Protein AF-A0A0B1S6D6-F1 (afdb_monomer_lite)

Radius of gyration: 21.31 Å; chains: 1; bounding box: 55×40×59 Å

pLDDT: mean 78.0, std 19.69, range [37.94, 95.94]

Secondary structure (DSSP, 8-state):
-------SSHHHHHHHHHHHH-TTTTT-GGGSGGG-PPPPSS-SS-GGG--HHHHH-HHHHHHHHHH-HHHHT-TTTHHHHHHHHHHHHT-TT------------

Foldseek 3Di:
DDDDDDDDDVVVVVVVCCLPPPCPPSVNLCVDPQQVDDFAPDQPDDLVPDDQVLLVDPVNVQSCLQGPCNSSSNSNPNVVVVVVVVVVVVPVPPPDPDDPDDDDD

Structure (mmCIF, N/CA/C/O backbone):
data_AF-A0A0B1S6D6-F1
#
_entry.id   AF-A0A0B1S6D6-F1
#
loop_
_atom_site.group_PDB
_atom_site.id
_atom_site.type_symbol
_atom_site.label_atom_id
_atom_site.label_alt_id
_atom_site.label_comp_id
_atom_site.label_asym_id
_atom_site.label_entity_id
_atom_site.label_seq_id
_atom_site.pdbx_PDB_ins_code
_atom_site.Cartn_x
_atom_site.Cartn_y
_atom_site.Cartn_z
_atom_site.occupancy
_atom_site.B_iso_or_equiv
_atom_site.auth_seq_id
_atom_site.auth_comp_id
_atom_site.auth_asym_id
_atom_site.auth_atom_id
_atom_site.pdbx_PDB_model_num
ATOM 1 N N . MET A 1 1 ? -22.127 -22.256 17.896 1.00 38.50 1 MET A N 1
ATOM 2 C CA . MET A 1 1 ? -21.980 -21.469 16.655 1.00 38.50 1 MET A CA 1
ATOM 3 C C . MET A 1 1 ? -23.322 -20.800 16.412 1.00 38.50 1 MET A C 1
ATOM 5 O O . MET A 1 1 ? -24.286 -21.522 16.215 1.00 38.50 1 MET A O 1
ATOM 9 N N . ARG A 1 2 ? -23.437 -19.479 16.609 1.00 48.59 2 ARG A N 1
ATOM 10 C CA . ARG A 1 2 ? -24.700 -18.759 16.370 1.00 48.59 2 ARG A CA 1
ATOM 11 C C . ARG A 1 2 ? -24.771 -18.377 14.897 1.00 48.59 2 ARG A C 1
ATOM 13 O O . ARG A 1 2 ? -23.831 -17.790 14.373 1.00 48.59 2 ARG A O 1
ATOM 20 N N . GLU A 1 3 ? -25.874 -18.769 14.282 1.00 59.12 3 GLU A N 1
ATOM 21 C CA . GLU A 1 3 ? -26.255 -18.499 12.903 1.00 59.12 3 GLU A CA 1
ATOM 22 C C . GLU A 1 3 ? -26.507 -16.996 12.717 1.00 59.12 3 GLU A C 1
ATOM 24 O O . GLU A 1 3 ? -27.224 -16.386 13.511 1.00 59.12 3 GLU A O 1
ATOM 29 N N . LEU A 1 4 ? -25.924 -16.395 11.675 1.00 58.69 4 LEU A N 1
ATOM 30 C CA . LEU A 1 4 ? -26.269 -15.047 11.225 1.00 58.69 4 LEU A CA 1
ATOM 31 C C . LEU A 1 4 ? -27.103 -15.166 9.949 1.00 58.69 4 LEU A C 1
ATOM 33 O O . LEU A 1 4 ? -26.586 -15.190 8.838 1.00 58.69 4 LEU A O 1
ATOM 37 N N . ASN A 1 5 ? -28.415 -15.257 10.147 1.00 74.31 5 ASN A N 1
ATOM 38 C CA . ASN A 1 5 ? -29.408 -14.820 9.176 1.00 74.31 5 ASN A CA 1
ATOM 39 C C . ASN A 1 5 ? -29.814 -13.397 9.585 1.00 74.31 5 ASN A C 1
ATOM 41 O O . ASN A 1 5 ? -30.558 -13.241 10.551 1.00 74.31 5 ASN A O 1
ATOM 45 N N . SER A 1 6 ? -29.321 -12.354 8.912 1.00 61.44 6 SER A N 1
ATOM 46 C CA . SER A 1 6 ? -29.870 -11.000 9.078 1.00 61.44 6 SER A CA 1
ATOM 47 C C . SER A 1 6 ? -29.473 -10.100 7.917 1.00 61.44 6 SER A C 1
ATOM 49 O O . SER A 1 6 ? -28.354 -9.615 7.858 1.00 61.44 6 SER A O 1
ATOM 51 N N . GLY A 1 7 ? -30.422 -9.836 7.023 1.00 61.84 7 GLY A N 1
ATOM 52 C CA . GLY A 1 7 ? -30.232 -8.975 5.866 1.00 61.84 7 GLY A CA 1
ATOM 53 C C . GLY A 1 7 ? -29.759 -7.553 6.193 1.00 61.84 7 GLY A C 1
ATOM 54 O O . GLY A 1 7 ? -30.338 -6.844 7.013 1.00 61.84 7 GLY A O 1
ATOM 55 N N . GLY A 1 8 ? -28.743 -7.115 5.455 1.00 67.19 8 GLY A N 1
ATOM 56 C CA . GLY A 1 8 ? -28.642 -5.788 4.838 1.00 67.19 8 GLY A CA 1
ATOM 57 C C . GLY A 1 8 ? -28.223 -4.604 5.712 1.00 67.19 8 GLY A C 1
ATOM 58 O O . GLY A 1 8 ? -27.578 -3.699 5.193 1.00 67.19 8 GLY A O 1
ATOM 59 N N . THR A 1 9 ? -28.542 -4.571 7.008 1.00 73.19 9 THR A N 1
ATOM 60 C CA . THR A 1 9 ? -28.247 -3.402 7.870 1.00 73.19 9 THR A CA 1
ATOM 61 C C . THR A 1 9 ? -27.186 -3.685 8.928 1.00 73.19 9 THR A C 1
ATOM 63 O O . THR A 1 9 ? -26.264 -2.886 9.087 1.00 73.19 9 THR A O 1
ATOM 66 N N . ALA A 1 10 ? -27.259 -4.831 9.609 1.00 78.12 10 ALA A N 1
ATOM 67 C CA . ALA A 1 10 ? -26.260 -5.235 10.600 1.00 78.12 10 ALA A CA 1
ATOM 68 C C . ALA A 1 10 ? -24.892 -5.524 9.954 1.00 78.12 10 ALA A C 1
ATOM 70 O O . ALA A 1 10 ? -23.862 -5.109 10.486 1.00 78.12 10 ALA A O 1
ATOM 71 N N . ASP A 1 11 ? -24.882 -6.157 8.776 1.00 85.19 11 ASP A N 1
ATOM 72 C CA . ASP A 1 11 ? -23.652 -6.445 8.026 1.00 85.19 11 ASP A CA 1
ATOM 73 C C . ASP A 1 11 ? -22.950 -5.160 7.572 1.00 85.19 11 ASP A C 1
ATOM 75 O O . ASP A 1 11 ? -21.737 -5.011 7.731 1.00 85.19 11 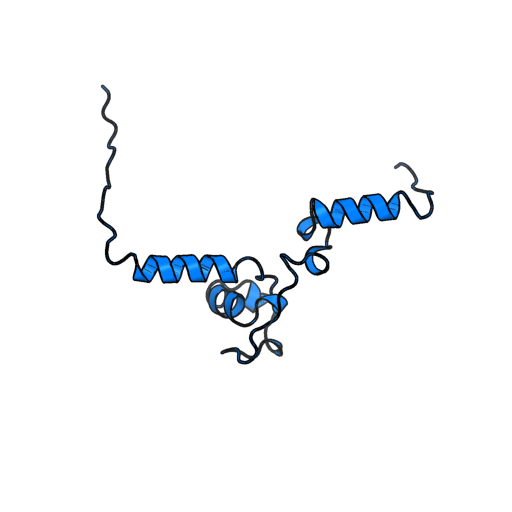ASP A O 1
ATOM 79 N N . GLU A 1 12 ? -23.712 -4.188 7.063 1.00 90.06 12 GLU A N 1
ATOM 80 C CA . GLU A 1 12 ? -23.151 -2.900 6.652 1.00 90.06 12 GLU A CA 1
ATOM 81 C C . GLU A 1 12 ? -22.636 -2.104 7.856 1.00 90.06 12 GLU A C 1
ATOM 83 O O . GLU A 1 12 ? -21.570 -1.498 7.771 1.00 90.06 12 GLU A O 1
ATOM 88 N N . GLN A 1 13 ? -23.310 -2.156 9.009 1.00 91.06 13 GLN A N 1
ATOM 89 C CA . GLN A 1 13 ? -22.800 -1.545 10.242 1.00 91.06 13 GLN A CA 1
ATOM 90 C C . GLN A 1 13 ? -21.495 -2.194 10.720 1.00 91.06 13 GLN A C 1
ATOM 92 O O . GLN A 1 13 ? -20.550 -1.479 11.064 1.00 91.06 13 GLN A O 1
ATOM 97 N N . MET A 1 14 ? -21.399 -3.527 10.702 1.00 90.38 14 MET A N 1
ATOM 98 C CA . MET A 1 14 ? -20.157 -4.231 11.046 1.00 90.38 14 MET A CA 1
ATOM 99 C C . MET A 1 14 ? -19.027 -3.890 10.077 1.00 90.38 14 MET A C 1
ATOM 101 O O . MET A 1 14 ? -17.891 -3.683 10.502 1.00 90.38 14 MET A O 1
ATOM 105 N N . LYS A 1 15 ? -19.330 -3.772 8.785 1.00 92.19 15 LYS A N 1
ATOM 106 C CA . LYS A 1 15 ? -18.370 -3.345 7.767 1.00 92.19 15 LYS A CA 1
ATOM 107 C C . LYS A 1 15 ? -17.895 -1.913 7.991 1.00 92.19 15 LYS A C 1
ATOM 109 O O . LYS A 1 15 ? -16.693 -1.676 7.942 1.00 92.19 15 LYS A O 1
ATOM 114 N N . GLN A 1 16 ? -18.791 -0.970 8.292 1.00 94.50 16 GLN A N 1
ATOM 115 C CA . GLN A 1 16 ? -18.392 0.403 8.626 1.00 94.50 16 GLN A CA 1
ATOM 116 C C . GLN A 1 16 ? -17.498 0.441 9.869 1.00 94.50 16 GLN A C 1
ATOM 118 O O . GLN A 1 16 ? -16.461 1.103 9.851 1.00 94.50 16 GLN A O 1
ATOM 123 N N . LEU A 1 17 ? -17.837 -0.329 10.907 1.00 93.81 17 LEU A N 1
ATOM 124 C CA . LEU A 1 17 ? -17.002 -0.453 12.099 1.00 93.81 17 LEU A CA 1
ATOM 125 C C . LEU A 1 17 ? -15.629 -1.054 11.769 1.00 93.81 17 LEU A C 1
ATOM 127 O O . LEU A 1 17 ? -14.611 -0.572 12.261 1.00 93.81 17 LEU A O 1
ATOM 131 N N . ALA A 1 18 ? -15.582 -2.073 10.913 1.00 94.56 18 ALA A N 1
ATOM 132 C CA . ALA A 1 18 ? -14.339 -2.699 10.486 1.00 94.56 18 ALA A CA 1
ATOM 133 C C . ALA A 1 18 ? -13.448 -1.736 9.680 1.00 94.56 18 ALA A C 1
ATOM 135 O O . ALA A 1 18 ? -12.236 -1.695 9.896 1.00 94.56 18 ALA A O 1
ATOM 136 N N . ILE A 1 19 ? -14.050 -0.918 8.809 1.00 94.00 19 ILE A N 1
ATOM 137 C CA . ILE A 1 19 ? -13.369 0.150 8.065 1.00 94.00 19 ILE A CA 1
ATOM 138 C C . ILE A 1 19 ? -12.809 1.208 9.029 1.00 94.00 19 ILE A C 1
ATOM 140 O O . ILE A 1 19 ? -11.673 1.644 8.856 1.00 94.00 19 ILE A O 1
ATOM 144 N N . SER A 1 20 ? -13.571 1.629 10.043 1.00 93.50 20 SER A N 1
ATOM 145 C CA . SER A 1 20 ? -13.156 2.731 10.920 1.00 93.50 20 SER A CA 1
ATOM 146 C C . SER A 1 20 ? -12.224 2.316 12.062 1.00 93.50 20 SER A C 1
ATOM 148 O O . SER A 1 20 ? -11.348 3.091 12.435 1.00 93.50 20 SER A O 1
ATOM 150 N N . ALA A 1 21 ? -12.416 1.131 12.652 1.00 93.81 21 ALA A N 1
ATOM 151 C CA . ALA A 1 21 ? -11.733 0.719 13.883 1.00 93.81 21 ALA A CA 1
ATOM 152 C C . ALA A 1 21 ? -10.525 -0.197 13.642 1.00 93.81 21 ALA A C 1
ATOM 154 O O . ALA A 1 21 ? -9.550 -0.133 14.387 1.00 93.81 21 ALA A O 1
ATOM 155 N N . CYS A 1 22 ? -10.579 -1.059 12.622 1.00 93.31 22 CYS A N 1
ATOM 156 C CA . CYS A 1 22 ? -9.556 -2.077 12.364 1.00 93.31 22 CYS A CA 1
ATOM 157 C C . CYS A 1 22 ? -9.250 -2.278 10.870 1.00 93.31 22 CYS A C 1
ATOM 159 O O . CYS A 1 22 ? -9.126 -3.426 10.440 1.00 93.31 22 CYS A O 1
ATOM 161 N N . PRO A 1 23 ? -9.086 -1.223 10.051 1.00 92.31 23 PRO A N 1
ATOM 162 C CA . PRO A 1 23 ? -9.031 -1.373 8.598 1.00 92.31 23 PRO A CA 1
ATOM 163 C C . PRO A 1 23 ? -7.932 -2.331 8.126 1.00 92.31 23 PRO A C 1
ATOM 165 O O . PRO A 1 23 ? -8.152 -3.099 7.196 1.00 92.31 23 PRO A O 1
ATOM 168 N N . LEU A 1 24 ? -6.767 -2.342 8.780 1.00 87.69 24 LEU A N 1
ATOM 169 C CA . LEU A 1 24 ? -5.679 -3.260 8.438 1.00 87.69 24 LEU A CA 1
ATOM 170 C C . LEU A 1 24 ? -6.021 -4.717 8.789 1.00 87.69 24 LEU A C 1
ATOM 172 O O . LEU A 1 24 ? -5.991 -5.584 7.922 1.00 87.69 24 LEU A O 1
ATOM 176 N N . THR A 1 25 ? -6.388 -4.977 10.047 1.00 91.25 25 THR A N 1
ATOM 177 C CA . THR A 1 25 ? -6.695 -6.323 10.564 1.00 91.25 25 THR A CA 1
ATOM 178 C C . THR A 1 25 ? -7.901 -6.947 9.871 1.00 91.25 25 THR A C 1
ATOM 180 O O . THR A 1 25 ? -7.943 -8.151 9.646 1.00 91.25 25 THR A O 1
ATOM 183 N N . CYS A 1 26 ? -8.879 -6.114 9.532 1.00 93.94 26 CYS A N 1
ATOM 184 C CA . CYS A 1 26 ? -10.157 -6.521 8.974 1.00 93.94 26 CYS A CA 1
ATOM 185 C C . CYS A 1 26 ? -10.169 -6.494 7.429 1.00 93.94 26 CYS A C 1
ATOM 187 O O . CYS A 1 26 ? -11.196 -6.793 6.829 1.00 93.94 26 CYS A O 1
ATOM 189 N N . GLY A 1 27 ? -9.045 -6.161 6.775 1.00 90.44 27 GLY A N 1
ATOM 190 C CA . GLY A 1 27 ? -8.895 -6.222 5.311 1.00 90.44 27 GLY A CA 1
ATOM 191 C C . GLY A 1 27 ? -9.535 -5.065 4.532 1.00 90.44 27 GLY A C 1
ATOM 192 O O . GLY A 1 27 ? -9.693 -5.150 3.318 1.00 90.44 27 GLY A O 1
ATOM 193 N N . TYR A 1 28 ? -9.879 -3.971 5.210 1.00 93.31 28 TYR A N 1
ATOM 194 C CA . TYR A 1 28 ? -10.508 -2.778 4.635 1.00 93.31 28 TYR A CA 1
ATOM 195 C C . TYR A 1 28 ? -9.556 -1.584 4.461 1.00 93.31 28 TYR A C 1
ATOM 197 O O . TYR A 1 28 ? -9.996 -0.478 4.143 1.00 93.31 28 TYR A O 1
ATOM 205 N N . CYS A 1 29 ? -8.247 -1.782 4.637 1.00 90.31 29 CYS A N 1
ATOM 206 C CA . CYS A 1 29 ? -7.232 -0.732 4.524 1.00 90.31 29 CYS A CA 1
ATOM 207 C C . CYS A 1 29 ? -7.341 0.056 3.209 1.00 90.31 29 CYS A C 1
ATOM 209 O O . CYS A 1 29 ? -7.371 1.285 3.233 1.00 90.31 29 CYS A O 1
ATOM 211 N N . CYS A 1 30 ? -7.550 -0.613 2.076 1.00 88.88 30 CYS A N 1
ATOM 212 C CA . CYS A 1 30 ? -7.682 0.028 0.765 1.00 88.88 30 CYS A CA 1
ATOM 213 C C . CYS A 1 30 ? -8.907 0.957 0.616 1.00 88.88 30 CYS A C 1
ATOM 215 O O . CYS A 1 30 ? -8.958 1.749 -0.329 1.00 88.88 30 CYS A O 1
ATOM 217 N N . LEU A 1 31 ? -9.879 0.892 1.534 1.00 90.38 31 LEU A N 1
ATOM 218 C CA . LEU A 1 31 ? -11.047 1.781 1.564 1.00 90.38 31 LEU A CA 1
ATOM 219 C C . LEU A 1 31 ? -10.810 3.044 2.395 1.00 90.38 31 LEU A C 1
ATOM 221 O O . LEU A 1 31 ? -11.549 4.019 2.268 1.00 90.38 31 LEU A O 1
ATOM 225 N N . THR A 1 32 ? -9.776 3.044 3.230 1.00 89.38 32 THR A N 1
ATOM 226 C CA . THR A 1 32 ? -9.469 4.163 4.120 1.00 89.38 32 THR A CA 1
ATOM 227 C C . THR A 1 32 ? -8.392 5.075 3.524 1.00 89.38 32 THR A C 1
ATOM 229 O O . THR A 1 32 ? -7.384 4.576 3.019 1.00 89.38 32 THR A O 1
ATOM 232 N N . PRO A 1 33 ? -8.537 6.412 3.612 1.00 87.38 33 PRO A N 1
ATOM 233 C CA . PRO A 1 33 ? -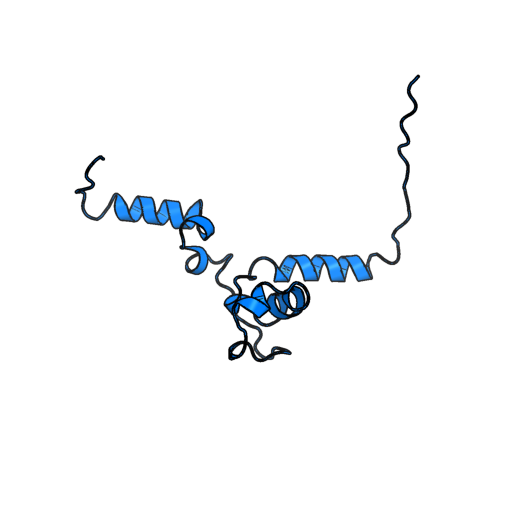7.563 7.350 3.046 1.00 87.38 33 PRO A CA 1
ATOM 234 C C . PRO A 1 33 ? -6.133 7.149 3.564 1.00 87.38 33 PRO A C 1
ATOM 236 O O . PRO A 1 33 ? -5.178 7.312 2.813 1.00 87.38 33 PRO A O 1
ATOM 239 N N . ALA A 1 34 ? -5.985 6.735 4.827 1.00 84.56 34 ALA A N 1
ATOM 240 C CA . ALA A 1 34 ? -4.686 6.517 5.462 1.00 84.56 34 ALA A CA 1
ATOM 241 C C . ALA A 1 34 ? -3.840 5.417 4.790 1.00 84.56 34 ALA A C 1
ATOM 243 O O . ALA A 1 34 ? -2.614 5.483 4.831 1.00 84.56 34 ALA A O 1
ATOM 244 N N . TYR A 1 35 ? -4.478 4.433 4.150 1.00 86.56 35 TYR A N 1
ATOM 245 C CA . TYR A 1 35 ? -3.792 3.325 3.473 1.00 86.56 35 TYR A CA 1
ATOM 246 C C . TYR A 1 35 ? -4.045 3.315 1.959 1.00 86.56 35 TYR A C 1
ATOM 248 O O . TYR A 1 35 ? -3.617 2.400 1.259 1.00 86.56 35 TYR A O 1
ATOM 256 N N . LYS A 1 36 ? -4.716 4.349 1.439 1.00 88.00 36 LYS A N 1
ATOM 257 C CA . LYS A 1 36 ? -5.015 4.533 0.018 1.00 88.00 36 LYS A CA 1
ATOM 258 C C . LYS A 1 36 ? -4.217 5.716 -0.533 1.00 88.00 36 LYS A C 1
ATOM 260 O O . LYS A 1 36 ? -4.762 6.781 -0.811 1.00 88.00 36 LYS A O 1
ATOM 265 N N . CYS A 1 37 ? -2.911 5.521 -0.681 1.00 90.50 37 CYS A N 1
ATOM 266 C CA . CYS A 1 37 ? -2.000 6.488 -1.295 1.00 90.50 37 CYS A CA 1
ATOM 267 C C . CYS A 1 37 ? -1.690 6.130 -2.757 1.00 90.50 37 CYS A C 1
ATOM 269 O O . CYS A 1 37 ? -1.873 4.988 -3.177 1.00 90.50 37 CYS A O 1
ATOM 271 N N . ALA A 1 38 ? -1.206 7.100 -3.5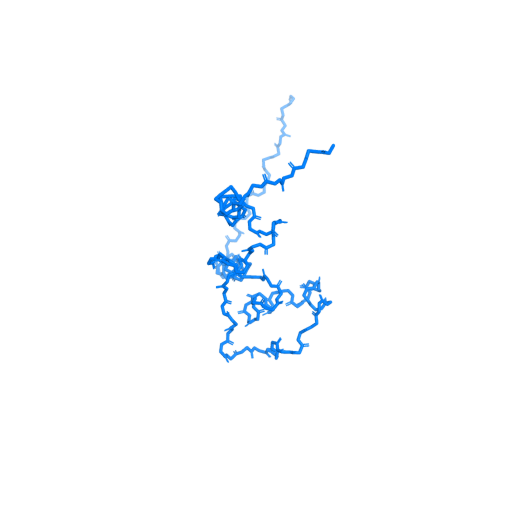34 1.00 93.00 38 ALA A N 1
ATOM 272 C CA . ALA A 1 38 ? -0.696 6.870 -4.884 1.00 93.00 38 ALA A CA 1
ATOM 273 C C . ALA A 1 38 ? 0.820 6.617 -4.869 1.00 93.00 38 ALA A C 1
ATOM 275 O O . ALA A 1 38 ? 1.530 7.113 -3.994 1.00 93.00 38 ALA A O 1
ATOM 276 N N . ASN A 1 39 ? 1.316 5.885 -5.869 1.00 94.12 39 ASN A N 1
ATOM 277 C CA . ASN A 1 39 ? 2.751 5.823 -6.142 1.00 94.12 39 ASN A CA 1
ATOM 278 C C . ASN A 1 39 ? 3.242 7.158 -6.711 1.00 94.12 39 ASN A C 1
ATOM 280 O O . ASN A 1 39 ? 2.470 7.937 -7.280 1.00 94.12 39 ASN A O 1
ATOM 284 N N . LYS A 1 40 ? 4.543 7.411 -6.593 1.00 94.62 40 LYS A N 1
ATOM 285 C CA . LYS A 1 40 ? 5.175 8.576 -7.205 1.00 94.62 40 LYS A CA 1
ATOM 286 C C . LYS A 1 40 ? 5.060 8.491 -8.730 1.00 94.62 40 LYS A C 1
ATOM 288 O O . LYS A 1 40 ? 5.196 7.417 -9.304 1.00 94.62 40 LYS A O 1
ATOM 293 N N . GLN A 1 41 ? 4.858 9.633 -9.388 1.00 94.00 41 GLN A N 1
ATOM 294 C CA . GLN A 1 41 ? 4.753 9.701 -10.852 1.00 94.00 41 GLN A CA 1
ATOM 295 C C . GLN A 1 41 ? 6.050 9.266 -11.556 1.00 94.00 41 GLN A C 1
ATOM 297 O O . GLN A 1 41 ? 6.006 8.627 -12.601 1.00 94.00 41 GLN A O 1
ATOM 302 N N . PHE A 1 42 ? 7.197 9.591 -10.953 1.00 95.19 42 PHE A N 1
ATOM 303 C CA . PHE A 1 42 ? 8.532 9.230 -11.432 1.00 95.19 42 PHE A CA 1
ATOM 304 C C . PHE A 1 42 ? 9.306 8.539 -10.297 1.00 95.19 42 PHE A C 1
ATOM 306 O O . PHE A 1 42 ? 10.058 9.198 -9.566 1.00 95.19 42 PHE A O 1
ATOM 313 N N . PRO A 1 43 ? 9.048 7.243 -10.062 1.00 94.88 43 PRO A N 1
ATOM 314 C CA . PRO A 1 43 ? 9.746 6.470 -9.045 1.00 94.88 43 PRO A CA 1
ATOM 315 C C . PRO A 1 43 ? 11.164 6.116 -9.523 1.00 94.88 43 PRO A C 1
ATOM 317 O O . PRO A 1 43 ? 11.411 5.964 -10.719 1.00 94.88 43 PRO A O 1
ATOM 320 N N . ARG A 1 44 ? 12.107 5.964 -8.589 1.00 94.12 44 ARG A N 1
ATOM 321 C CA . ARG A 1 44 ? 13.476 5.489 -8.865 1.00 94.12 44 ARG A CA 1
ATOM 322 C C . ARG A 1 44 ? 13.487 4.022 -9.302 1.00 94.12 44 ARG A C 1
ATOM 324 O O . ARG A 1 44 ? 14.420 3.591 -9.968 1.00 94.12 44 ARG A O 1
ATOM 331 N N . ILE A 1 45 ? 12.458 3.269 -8.915 1.00 93.88 45 ILE A N 1
ATOM 332 C CA . ILE A 1 45 ? 12.273 1.848 -9.219 1.00 93.88 45 ILE A CA 1
ATOM 333 C C . ILE A 1 45 ? 10.950 1.609 -9.949 1.00 93.88 45 ILE A C 1
ATOM 335 O O . ILE A 1 45 ? 9.978 2.338 -9.763 1.00 93.88 45 ILE A O 1
ATOM 339 N N . ALA A 1 46 ? 10.880 0.554 -10.757 1.00 95.44 46 ALA A N 1
ATOM 340 C CA . ALA A 1 46 ? 9.648 0.182 -11.442 1.00 95.44 46 ALA A CA 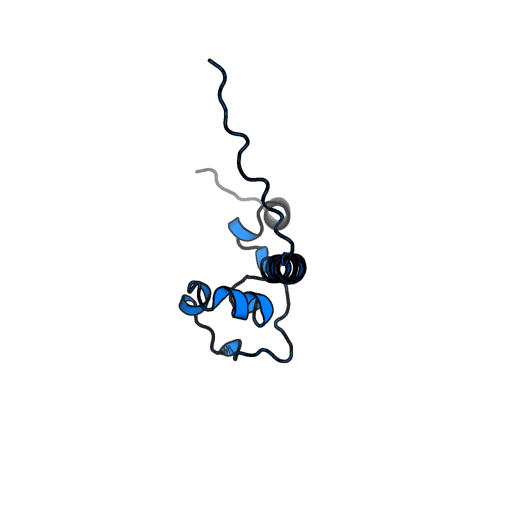1
ATOM 341 C C . ALA A 1 46 ? 8.648 -0.444 -10.453 1.00 95.44 46 ALA A C 1
ATOM 343 O O . ALA A 1 46 ? 8.763 -1.622 -10.121 1.00 95.44 46 ALA A O 1
ATOM 344 N N . CYS A 1 47 ? 7.636 0.317 -10.016 1.00 95.94 47 CYS A N 1
ATOM 345 C CA . CYS A 1 47 ? 6.639 -0.168 -9.050 1.00 95.94 47 CYS A CA 1
ATOM 346 C C . CYS A 1 47 ? 5.929 -1.461 -9.498 1.00 95.94 47 CYS A C 1
ATOM 348 O O . CYS A 1 47 ? 5.557 -2.272 -8.659 1.00 95.94 47 CYS A O 1
ATOM 350 N N . ALA A 1 48 ? 5.771 -1.676 -10.809 1.00 95.12 48 ALA A N 1
ATOM 351 C CA . ALA A 1 48 ? 5.151 -2.878 -11.373 1.00 95.12 48 ALA A CA 1
ATOM 352 C C . ALA A 1 48 ? 6.022 -4.147 -11.273 1.00 95.12 48 ALA A C 1
ATOM 354 O O . ALA A 1 48 ? 5.504 -5.248 -11.425 1.00 95.12 48 ALA A O 1
ATOM 355 N N . ALA A 1 49 ? 7.328 -4.005 -11.036 1.00 94.75 49 ALA A N 1
ATOM 356 C CA . ALA A 1 49 ? 8.268 -5.122 -10.932 1.00 94.75 49 ALA A CA 1
ATOM 357 C C . ALA A 1 49 ? 8.525 -5.559 -9.478 1.00 94.75 49 ALA A C 1
ATOM 359 O O . ALA A 1 49 ? 9.290 -6.492 -9.239 1.00 94.75 49 ALA A O 1
ATOM 360 N N . LEU A 1 50 ? 7.921 -4.878 -8.500 1.00 95.19 50 LEU A N 1
ATOM 361 C CA . LEU A 1 50 ? 8.084 -5.211 -7.090 1.00 95.19 50 LEU A CA 1
ATOM 362 C C . LEU A 1 50 ? 7.410 -6.544 -6.761 1.00 95.19 50 LEU A C 1
ATOM 364 O O . LEU A 1 50 ? 6.249 -6.775 -7.091 1.00 95.19 50 LEU A O 1
ATOM 368 N N . THR A 1 51 ? 8.141 -7.403 -6.055 1.00 95.62 51 THR A N 1
ATOM 369 C CA . THR A 1 51 ? 7.635 -8.675 -5.535 1.00 95.62 51 THR A CA 1
ATOM 370 C C . THR A 1 51 ? 7.339 -8.568 -4.040 1.00 95.62 51 THR A C 1
ATOM 372 O O . THR A 1 51 ? 7.833 -7.673 -3.349 1.00 95.62 51 THR A O 1
ATOM 375 N N . SER A 1 52 ? 6.562 -9.516 -3.505 1.00 93.19 52 SER A N 1
ATOM 376 C CA . SER A 1 52 ? 6.258 -9.547 -2.067 1.00 93.19 52 SER A CA 1
ATOM 377 C C . SER A 1 52 ? 7.510 -9.669 -1.192 1.00 93.19 52 SER A C 1
ATOM 379 O O . SER A 1 52 ? 7.488 -9.187 -0.060 1.00 93.19 52 SER A O 1
ATOM 381 N N . ASP A 1 53 ? 8.575 -10.303 -1.683 1.00 95.56 53 ASP A N 1
ATOM 382 C CA . ASP A 1 53 ? 9.818 -10.466 -0.925 1.00 95.56 53 ASP A CA 1
ATOM 383 C C . ASP A 1 53 ? 10.594 -9.152 -0.842 1.00 95.56 53 ASP A C 1
ATOM 385 O O . ASP A 1 53 ? 11.100 -8.807 0.223 1.00 95.56 53 ASP A O 1
ATOM 389 N N . MET A 1 54 ? 10.576 -8.347 -1.909 1.00 94.69 54 MET A N 1
ATOM 390 C CA . MET A 1 54 ? 11.146 -6.995 -1.899 1.00 94.69 54 MET A CA 1
ATOM 391 C C . MET A 1 54 ? 10.430 -6.075 -0.906 1.00 94.69 54 MET A C 1
ATOM 393 O O . MET A 1 54 ? 11.079 -5.263 -0.256 1.00 94.69 54 MET A O 1
ATOM 397 N N . CYS A 1 55 ? 9.115 -6.237 -0.714 1.00 94.12 55 CYS A N 1
ATOM 398 C CA . CYS A 1 55 ? 8.391 -5.508 0.331 1.00 94.12 55 CYS A CA 1
ATOM 399 C C . CYS A 1 55 ? 8.872 -5.871 1.750 1.00 94.12 55 CYS A C 1
ATOM 401 O O . CYS A 1 55 ? 8.767 -5.056 2.661 1.00 94.12 55 CYS A O 1
ATOM 403 N N . LYS A 1 56 ? 9.363 -7.096 1.967 1.00 94.31 56 LYS A N 1
ATOM 404 C CA . LYS A 1 56 ? 9.826 -7.570 3.284 1.00 94.31 56 LYS A CA 1
ATOM 405 C C . LYS A 1 56 ? 11.307 -7.287 3.519 1.00 94.31 56 LYS A C 1
ATOM 407 O O . LYS A 1 56 ? 11.747 -7.298 4.667 1.00 94.31 56 LYS A O 1
ATOM 412 N N . ASP A 1 57 ? 12.060 -7.036 2.453 1.00 94.69 57 ASP A N 1
ATOM 413 C CA . ASP A 1 57 ? 13.484 -6.745 2.522 1.00 94.69 57 ASP A CA 1
ATOM 414 C C . ASP A 1 57 ? 13.725 -5.349 3.136 1.00 94.69 57 ASP A C 1
ATOM 416 O O . ASP A 1 57 ? 13.313 -4.331 2.562 1.00 94.69 57 ASP A O 1
ATOM 420 N N . PRO A 1 58 ? 14.411 -5.256 4.293 1.00 92.00 58 PRO A N 1
ATOM 421 C CA . PRO A 1 58 ? 14.692 -3.974 4.937 1.00 92.00 58 PRO A CA 1
ATOM 422 C C . PRO A 1 58 ? 15.544 -3.041 4.067 1.00 92.00 58 PRO A C 1
ATOM 424 O O . PRO A 1 58 ? 15.445 -1.823 4.216 1.00 92.00 58 PRO A O 1
ATOM 427 N N . THR A 1 59 ? 16.335 -3.592 3.144 1.00 91.94 59 THR A N 1
ATOM 428 C CA . THR A 1 59 ? 17.181 -2.840 2.208 1.00 91.94 59 THR A CA 1
ATOM 429 C C . THR A 1 59 ? 16.337 -1.982 1.268 1.00 91.94 59 THR A C 1
ATOM 431 O O . THR A 1 59 ? 16.674 -0.832 0.991 1.00 91.94 59 THR A O 1
ATOM 434 N N . TRP A 1 60 ? 15.206 -2.517 0.805 1.00 93.19 60 TRP A N 1
ATOM 435 C CA . TRP A 1 60 ? 14.326 -1.842 -0.153 1.00 93.19 60 TRP A CA 1
ATOM 436 C C . TRP A 1 60 ? 13.218 -1.036 0.508 1.00 93.19 60 TRP A C 1
ATOM 438 O O . TRP A 1 60 ? 12.663 -0.125 -0.112 1.00 93.19 60 TRP A O 1
ATOM 448 N N . LYS A 1 61 ? 12.918 -1.336 1.774 1.00 91.19 61 LYS A N 1
ATOM 449 C CA . LYS A 1 61 ? 11.789 -0.777 2.515 1.00 91.19 61 LYS A CA 1
ATOM 450 C C . LYS A 1 61 ? 11.684 0.748 2.413 1.00 91.19 61 LYS A C 1
ATOM 452 O O . LYS A 1 61 ? 10.603 1.261 2.134 1.00 91.19 61 LYS A O 1
ATOM 457 N N . GLN A 1 62 ? 12.793 1.473 2.577 1.00 90.12 62 GLN A N 1
ATOM 458 C CA . GLN A 1 62 ? 12.805 2.939 2.471 1.00 90.12 62 GLN A CA 1
ATOM 459 C C . GLN A 1 62 ? 12.450 3.433 1.063 1.00 90.12 62 GLN A C 1
ATOM 461 O O . GLN A 1 62 ? 11.568 4.274 0.907 1.00 90.12 62 GLN A O 1
ATOM 466 N N . ILE A 1 63 ? 13.113 2.894 0.037 1.00 92.94 63 ILE A N 1
ATOM 467 C CA . ILE A 1 63 ? 12.912 3.304 -1.360 1.00 92.94 63 ILE A CA 1
ATOM 468 C C . ILE A 1 63 ? 11.465 3.029 -1.778 1.00 92.94 63 ILE A C 1
ATOM 470 O O . ILE A 1 63 ? 10.812 3.887 -2.370 1.00 92.94 63 ILE A O 1
ATOM 474 N N . ILE A 1 64 ? 10.942 1.858 -1.415 1.00 94.75 64 ILE A N 1
ATOM 475 C CA . ILE A 1 64 ? 9.564 1.459 -1.702 1.00 94.75 64 ILE A CA 1
ATOM 476 C C . ILE A 1 64 ? 8.567 2.367 -0.977 1.00 94.75 64 ILE A C 1
ATOM 478 O O . ILE A 1 64 ? 7.616 2.820 -1.607 1.00 94.75 64 ILE A O 1
ATOM 482 N N . ALA A 1 65 ? 8.766 2.658 0.312 1.00 93.75 65 ALA A N 1
ATOM 483 C CA . ALA A 1 65 ? 7.856 3.513 1.078 1.00 93.75 65 ALA A CA 1
ATOM 484 C C . ALA A 1 65 ? 7.786 4.953 0.538 1.00 93.75 65 ALA A C 1
ATOM 486 O O . ALA A 1 65 ? 6.762 5.618 0.681 1.00 93.75 65 ALA A O 1
ATOM 487 N N . GLU A 1 66 ? 8.853 5.442 -0.093 1.00 92.56 66 GLU A N 1
ATOM 488 C CA . GLU A 1 66 ? 8.887 6.775 -0.702 1.00 92.56 66 GLU A CA 1
ATOM 489 C C . GLU A 1 66 ? 8.340 6.803 -2.137 1.00 92.56 66 GLU A C 1
ATOM 491 O O . GLU A 1 66 ? 7.669 7.764 -2.520 1.00 92.56 66 GLU A O 1
ATOM 496 N N . ASP A 1 67 ? 8.633 5.776 -2.939 1.00 94.75 67 ASP A N 1
ATOM 497 C CA . ASP A 1 67 ? 8.368 5.798 -4.381 1.00 94.75 67 ASP A CA 1
ATOM 498 C C . ASP A 1 67 ? 7.149 4.971 -4.789 1.00 94.75 67 ASP A C 1
ATOM 500 O O . ASP A 1 67 ? 6.357 5.409 -5.628 1.00 94.75 67 ASP A O 1
ATOM 504 N N . CYS A 1 68 ? 6.989 3.790 -4.195 1.00 95.75 68 CYS A N 1
ATOM 505 C CA . CYS A 1 68 ? 5.951 2.819 -4.531 1.00 95.75 68 CYS A CA 1
ATOM 506 C C . CYS A 1 68 ? 5.130 2.359 -3.304 1.00 95.75 68 CYS A C 1
ATOM 508 O O . CYS A 1 68 ? 4.904 1.153 -3.142 1.00 95.75 68 CYS A O 1
ATOM 510 N N . PRO A 1 69 ? 4.672 3.269 -2.419 1.00 93.88 69 PRO A N 1
ATOM 511 C CA . PRO A 1 69 ? 4.056 2.884 -1.151 1.00 93.88 69 PRO A CA 1
ATOM 512 C C . PRO A 1 69 ? 2.748 2.108 -1.313 1.00 93.88 69 PRO A C 1
ATOM 514 O O . PRO A 1 69 ? 2.397 1.330 -0.429 1.00 93.88 69 PRO A O 1
ATOM 517 N N . ASN A 1 70 ? 2.037 2.278 -2.432 1.00 92.62 70 ASN A N 1
ATOM 518 C CA . ASN A 1 70 ? 0.780 1.575 -2.677 1.00 92.62 70 ASN A CA 1
ATOM 519 C C . ASN A 1 70 ? 0.995 0.061 -2.845 1.00 92.62 70 ASN A C 1
ATOM 521 O O . ASN A 1 70 ? 0.199 -0.722 -2.339 1.00 92.62 70 ASN A O 1
ATOM 525 N N . ILE A 1 71 ? 2.094 -0.351 -3.491 1.00 92.88 71 ILE A N 1
ATOM 526 C CA . ILE A 1 71 ? 2.347 -1.759 -3.843 1.00 92.88 71 ILE A CA 1
ATOM 527 C C . ILE A 1 71 ? 2.588 -2.624 -2.603 1.00 92.88 71 ILE A C 1
ATOM 529 O O . ILE A 1 71 ? 2.119 -3.756 -2.533 1.00 92.88 71 ILE A O 1
ATOM 533 N N . CYS A 1 72 ? 3.298 -2.077 -1.616 1.00 91.94 72 CYS A N 1
ATOM 534 C CA . CYS A 1 72 ? 3.665 -2.791 -0.393 1.00 91.94 72 CYS A CA 1
ATOM 535 C C . CYS A 1 72 ? 2.861 -2.347 0.843 1.00 91.94 72 CYS A C 1
ATOM 537 O O . CYS A 1 72 ? 3.156 -2.790 1.949 1.00 91.94 72 CYS A O 1
ATOM 539 N N . GLY A 1 73 ? 1.856 -1.474 0.686 1.00 89.31 73 GLY A N 1
ATOM 540 C CA . GLY A 1 73 ? 1.028 -0.992 1.800 1.00 89.31 73 GLY A CA 1
ATOM 541 C C . GLY A 1 73 ? 1.730 -0.008 2.749 1.00 89.31 73 GLY A C 1
ATOM 542 O O . GLY A 1 73 ? 1.295 0.176 3.882 1.00 89.31 73 GLY A O 1
ATOM 543 N N . PHE A 1 74 ? 2.793 0.660 2.299 1.00 92.25 74 PHE A N 1
ATOM 544 C CA . PHE A 1 74 ? 3.620 1.581 3.093 1.00 92.25 74 PHE A CA 1
ATOM 545 C C . PHE A 1 74 ? 3.123 3.030 3.100 1.00 92.25 74 PHE A C 1
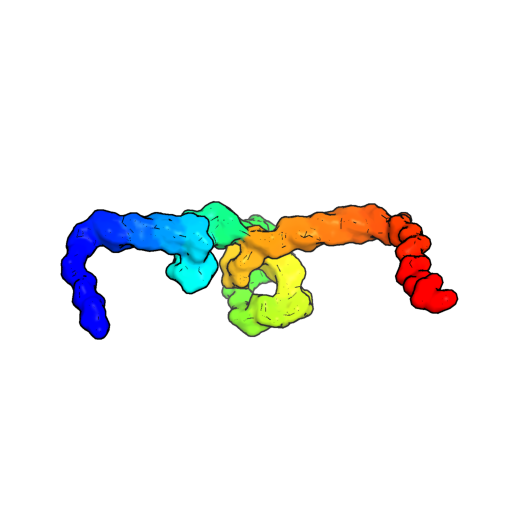ATOM 547 O O . PHE A 1 74 ? 3.871 3.949 3.434 1.00 92.25 74 PHE A O 1
ATOM 554 N N . CYS A 1 75 ? 1.848 3.253 2.778 1.00 89.50 75 CYS A N 1
ATOM 555 C CA . CYS A 1 75 ? 1.241 4.584 2.721 1.00 89.50 75 CYS A CA 1
ATOM 556 C C . CYS A 1 75 ? 1.398 5.404 4.011 1.00 89.50 75 CYS A C 1
ATOM 558 O O . CYS A 1 75 ? 1.484 6.626 3.939 1.00 89.50 75 CYS A O 1
ATOM 560 N N . GLN A 1 76 ? 1.483 4.754 5.177 1.00 83.00 76 GLN A N 1
ATOM 561 C CA . GLN A 1 76 ? 1.727 5.439 6.452 1.00 83.00 76 GLN A CA 1
ATOM 562 C C . GLN A 1 76 ? 3.214 5.573 6.815 1.00 83.00 76 GLN A C 1
ATOM 564 O O . GLN A 1 76 ? 3.556 6.360 7.692 1.00 83.00 76 GLN A O 1
ATOM 569 N N . GLU A 1 77 ? 4.108 4.830 6.161 1.00 77.44 77 GLU A N 1
ATOM 570 C CA . GLU A 1 77 ? 5.529 4.768 6.524 1.00 77.44 77 GLU A CA 1
ATOM 571 C C . GLU A 1 77 ? 6.384 5.801 5.775 1.00 77.44 77 GLU A C 1
ATOM 573 O O . GLU A 1 77 ? 7.352 6.324 6.337 1.00 77.44 77 GLU A O 1
ATOM 578 N N . GLY A 1 78 ? 6.011 6.150 4.536 1.00 60.69 78 GLY A N 1
ATOM 579 C CA . GLY A 1 78 ? 6.742 7.127 3.715 1.00 60.69 78 GLY A CA 1
ATOM 580 C C . GLY A 1 78 ? 6.845 8.526 4.344 1.00 60.69 7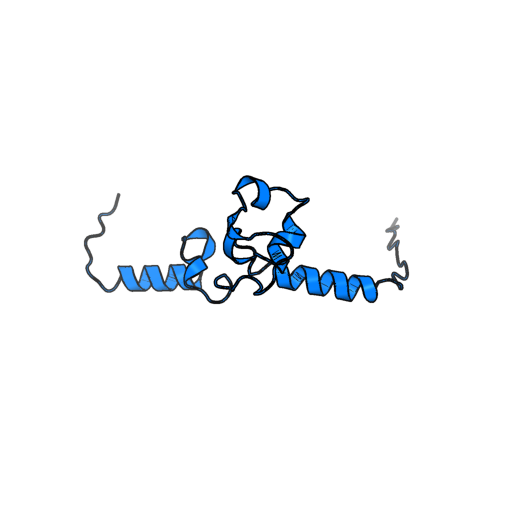8 GLY A C 1
ATOM 581 O O . GLY A 1 78 ? 7.817 9.248 4.120 1.00 60.69 78 GLY A O 1
ATOM 582 N N . GLU A 1 79 ? 5.888 8.902 5.195 1.00 58.84 79 GLU A N 1
ATOM 583 C CA . GLU A 1 79 ? 5.874 10.202 5.881 1.00 58.84 79 GLU A CA 1
ATOM 584 C C . GLU A 1 79 ? 6.799 10.235 7.111 1.00 58.84 79 GLU A C 1
ATOM 586 O O . GLU A 1 79 ? 7.424 11.258 7.398 1.00 58.84 79 GLU A O 1
ATOM 591 N N . ILE A 1 80 ? 6.981 9.103 7.799 1.00 59.06 80 ILE A N 1
ATOM 592 C CA . ILE A 1 80 ? 7.818 9.004 9.008 1.00 59.06 80 ILE A CA 1
ATOM 593 C C . ILE A 1 80 ? 9.311 9.094 8.642 1.00 59.06 80 ILE A C 1
ATOM 595 O O . ILE A 1 80 ? 10.102 9.708 9.363 1.00 59.06 80 ILE A O 1
ATOM 599 N N . HIS A 1 81 ? 9.707 8.556 7.481 1.00 52.31 81 HIS A N 1
ATOM 600 C CA . HIS A 1 81 ? 11.091 8.656 7.001 1.00 52.31 81 HIS A CA 1
ATOM 601 C C . HIS A 1 81 ? 11.476 10.063 6.545 1.00 52.31 81 HIS A C 1
ATOM 603 O O . HIS A 1 81 ? 12.586 10.507 6.842 1.00 52.31 81 HIS A O 1
ATOM 609 N N . LYS A 1 82 ? 10.564 10.816 5.915 1.00 54.78 82 LYS A N 1
ATOM 610 C CA . LYS A 1 82 ? 10.805 12.239 5.615 1.00 54.78 82 LYS A CA 1
ATOM 611 C C . LYS A 1 82 ? 11.054 13.038 6.890 1.00 54.78 82 LYS A C 1
ATOM 613 O O . LYS A 1 82 ? 11.922 13.912 6.900 1.00 54.78 82 LYS A O 1
ATOM 618 N N . VAL A 1 83 ? 10.336 12.719 7.970 1.00 53.97 83 VAL A N 1
ATOM 619 C CA . VAL A 1 83 ? 10.576 13.307 9.294 1.00 53.97 83 VAL A CA 1
ATOM 620 C C . VAL A 1 83 ? 11.956 12.907 9.815 1.00 53.97 83 VAL A C 1
ATOM 622 O O . VAL A 1 83 ? 12.683 13.786 10.264 1.00 53.97 83 VAL A O 1
ATOM 625 N N . PHE A 1 84 ? 12.381 11.642 9.694 1.00 53.38 84 PHE A N 1
ATOM 626 C CA . PHE A 1 84 ? 13.722 11.217 10.119 1.00 53.38 84 PHE A CA 1
ATOM 627 C C . PHE A 1 84 ? 14.854 11.819 9.278 1.00 53.38 84 PHE A C 1
ATOM 629 O O . PHE A 1 84 ? 15.859 12.207 9.859 1.00 53.38 84 PHE A O 1
ATOM 636 N N . LEU A 1 85 ? 14.717 11.959 7.955 1.00 52.25 85 LEU A N 1
ATOM 637 C CA . LEU A 1 85 ? 15.722 12.611 7.103 1.00 52.25 85 LEU A CA 1
ATOM 638 C C . LEU A 1 85 ? 15.790 14.120 7.375 1.00 52.25 85 LEU A C 1
ATOM 640 O O . LEU A 1 85 ? 16.883 14.669 7.509 1.00 52.25 85 LEU A O 1
ATOM 644 N N . ARG A 1 86 ? 14.642 14.789 7.556 1.00 50.59 86 ARG A N 1
ATOM 645 C CA . ARG A 1 86 ? 14.606 16.190 8.013 1.00 50.59 86 ARG A CA 1
ATOM 646 C C . ARG A 1 86 ? 15.181 16.343 9.420 1.00 50.59 86 ARG A C 1
ATOM 648 O O . ARG A 1 86 ? 15.928 17.287 9.661 1.00 50.59 86 ARG A O 1
ATOM 655 N N . LEU A 1 87 ? 14.924 15.392 10.321 1.00 49.38 87 LEU A N 1
ATOM 656 C CA . LEU A 1 87 ? 15.611 15.329 11.607 1.00 49.38 87 LEU A CA 1
ATOM 657 C C . LEU A 1 87 ? 17.086 14.970 11.451 1.00 49.38 87 LEU A C 1
ATOM 659 O O . LEU A 1 87 ? 17.843 15.381 12.303 1.00 49.38 87 LEU A O 1
ATOM 663 N N . SER A 1 88 ? 17.514 14.232 10.428 1.00 48.88 88 SER A N 1
ATOM 664 C CA . SER A 1 88 ? 18.918 13.845 10.221 1.00 48.88 88 SER A CA 1
ATOM 665 C C . SER A 1 88 ? 19.746 15.016 9.699 1.00 48.88 88 SER A C 1
ATOM 667 O O . SER A 1 88 ? 20.865 15.215 10.159 1.00 48.88 88 SER A O 1
ATOM 669 N N . LEU A 1 89 ? 19.156 15.874 8.860 1.00 50.81 89 LEU A N 1
ATOM 670 C CA . LEU A 1 89 ? 19.718 17.186 8.517 1.00 50.81 89 LEU A CA 1
ATOM 671 C C . LEU A 1 89 ? 19.668 18.169 9.704 1.00 50.81 89 LEU A C 1
ATOM 673 O O . LEU A 1 89 ? 20.525 19.040 9.807 1.00 50.81 89 LEU A O 1
ATOM 677 N N . ALA A 1 90 ? 18.730 17.993 10.643 1.00 50.59 90 ALA A N 1
ATOM 678 C CA . ALA A 1 90 ? 18.707 18.703 11.928 1.00 50.59 90 ALA A CA 1
ATOM 679 C C . ALA A 1 90 ? 19.464 17.978 13.071 1.00 50.59 90 ALA A C 1
ATOM 681 O O . ALA A 1 90 ? 19.519 18.492 14.187 1.00 50.59 90 ALA A O 1
ATOM 682 N N . LYS A 1 91 ? 20.074 16.806 12.820 1.00 50.62 91 LYS A N 1
ATOM 683 C CA . LYS A 1 91 ? 20.830 15.995 13.799 1.00 50.62 91 LYS A CA 1
ATOM 684 C C . LYS A 1 91 ? 22.338 16.048 13.570 1.00 50.62 91 LYS A C 1
ATOM 686 O O . LYS A 1 91 ? 23.068 15.368 14.282 1.00 50.62 91 LYS A O 1
ATOM 691 N N . PHE A 1 92 ? 22.841 16.984 12.762 1.00 43.91 92 PHE A N 1
ATOM 692 C CA . PHE A 1 92 ? 24.182 17.542 13.000 1.00 43.91 92 PHE A CA 1
ATOM 693 C C . PHE A 1 92 ? 24.149 18.580 14.147 1.00 43.91 92 PHE A C 1
ATOM 695 O O . PHE A 1 92 ? 24.623 19.706 14.045 1.00 43.91 92 PHE A O 1
ATOM 702 N N . LYS A 1 93 ? 23.483 18.190 15.238 1.00 41.00 93 LYS A N 1
ATOM 703 C CA . LYS A 1 93 ? 23.577 18.702 16.609 1.00 41.00 93 LYS A CA 1
ATOM 704 C C . LYS A 1 93 ? 22.864 17.701 17.528 1.00 41.00 93 LYS A C 1
ATOM 706 O O . LYS A 1 93 ? 21.955 18.031 18.279 1.00 41.00 93 LYS A O 1
ATOM 711 N N . VAL A 1 94 ? 23.266 16.429 17.455 1.00 44.28 94 VAL A N 1
ATOM 712 C CA . VAL A 1 94 ? 23.136 15.530 18.610 1.00 44.28 94 VAL A CA 1
ATOM 713 C C . VAL A 1 94 ? 24.114 16.062 19.658 1.00 44.28 94 VAL A C 1
ATOM 715 O O . VAL A 1 94 ? 25.266 15.648 19.718 1.00 44.28 94 VAL A O 1
ATOM 718 N N . THR A 1 95 ? 23.694 17.050 20.449 1.00 41.84 95 THR A N 1
ATOM 719 C CA . THR A 1 95 ? 24.347 17.320 21.728 1.00 41.84 95 THR A CA 1
ATOM 720 C C . THR A 1 95 ? 23.978 16.161 22.639 1.00 41.84 95 THR A C 1
ATOM 722 O O . THR A 1 95 ? 22.850 16.031 23.107 1.00 41.84 95 THR A O 1
ATOM 725 N N . THR A 1 96 ? 24.946 15.274 22.812 1.00 52.38 96 THR A N 1
ATOM 726 C CA . THR A 1 96 ? 25.011 14.255 23.849 1.00 52.38 96 THR A CA 1
ATOM 727 C C . THR A 1 96 ? 24.573 14.825 25.197 1.00 52.38 96 THR A C 1
ATOM 729 O O . THR A 1 96 ? 25.298 15.610 25.798 1.00 52.38 96 THR A O 1
ATOM 732 N N . ASN A 1 97 ? 23.422 14.392 25.704 1.00 45.38 97 ASN A N 1
ATOM 733 C CA . ASN A 1 97 ? 23.196 14.324 27.146 1.00 45.38 97 ASN A CA 1
ATOM 734 C C . ASN A 1 97 ? 22.849 12.877 27.492 1.00 45.38 97 ASN A C 1
ATOM 736 O O . ASN A 1 97 ? 21.711 12.495 27.750 1.00 45.38 97 ASN A O 1
ATOM 740 N N . SER A 1 98 ? 23.887 12.053 27.366 1.00 53.03 98 SER A N 1
ATOM 741 C CA . SER A 1 98 ? 23.951 10.734 27.970 1.00 53.03 98 SER A CA 1
ATOM 742 C C . SER A 1 98 ? 24.140 10.908 29.477 1.00 53.03 98 SER A C 1
ATOM 744 O O . SER A 1 98 ? 24.833 11.826 29.915 1.00 53.03 98 SER A O 1
ATOM 746 N N . THR A 1 99 ? 23.618 9.951 30.243 1.00 45.94 99 THR A N 1
ATOM 747 C CA . THR A 1 99 ? 23.882 9.690 31.671 1.00 45.94 99 THR A CA 1
ATOM 748 C C . THR A 1 99 ? 23.079 10.492 32.711 1.00 45.94 99 THR A C 1
ATOM 750 O O . THR A 1 99 ? 23.621 11.232 33.521 1.00 45.94 99 THR A O 1
ATOM 753 N N . GLN A 1 100 ? 21.777 10.196 32.819 1.00 57.66 100 GLN A N 1
ATOM 754 C CA . GLN A 1 100 ? 21.146 10.071 34.145 1.00 57.66 100 GLN A CA 1
ATOM 755 C C . GLN A 1 100 ? 21.602 8.714 34.713 1.00 57.66 100 GLN A C 1
ATOM 757 O O . GLN A 1 100 ? 20.943 7.687 34.539 1.00 57.66 100 GLN A O 1
ATOM 762 N N . LEU A 1 101 ? 22.821 8.684 35.266 1.00 43.59 101 LEU A N 1
ATOM 763 C CA . LEU A 1 101 ? 23.315 7.535 36.016 1.00 43.59 101 LEU A CA 1
ATOM 764 C C . LEU A 1 101 ? 22.707 7.617 37.413 1.00 43.59 101 LEU A C 1
ATOM 766 O O . LEU A 1 101 ? 23.068 8.472 38.219 1.00 43.59 101 LEU A O 1
ATOM 770 N N . ARG A 1 102 ? 21.764 6.715 37.673 1.00 51.62 102 ARG A N 1
ATOM 771 C CA . ARG A 1 102 ? 21.283 6.402 39.013 1.00 51.62 102 ARG A CA 1
ATOM 772 C C . ARG A 1 102 ? 22.476 6.067 39.914 1.00 51.62 102 ARG A C 1
ATOM 774 O O . ARG A 1 102 ? 23.152 5.073 39.668 1.00 51.62 102 ARG A O 1
ATOM 781 N N . LEU A 1 103 ? 22.652 6.823 40.992 1.00 37.94 103 LEU A N 1
ATOM 782 C CA . LEU A 1 103 ? 23.224 6.311 42.233 1.00 37.94 103 LEU A CA 1
ATOM 783 C C . LEU A 1 103 ? 22.431 6.922 43.392 1.00 37.94 103 LEU A C 1
ATOM 785 O O . LEU A 1 103 ? 22.633 8.069 43.776 1.00 37.94 103 LEU A O 1
ATOM 789 N N . ALA A 1 104 ? 21.456 6.157 43.872 1.00 44.88 104 ALA A N 1
ATOM 790 C CA . ALA A 1 104 ? 20.851 6.337 45.180 1.00 44.88 104 ALA A CA 1
ATOM 791 C C . ALA A 1 104 ? 21.202 5.077 45.978 1.00 44.88 104 ALA A C 1
ATOM 793 O O . ALA A 1 104 ? 20.520 4.059 45.858 1.00 44.88 104 ALA A O 1
ATOM 794 N N . LEU A 1 105 ? 22.323 5.149 46.695 1.00 50.22 105 LEU A N 1
ATOM 795 C CA . LEU A 1 105 ? 22.607 4.417 47.926 1.00 50.22 105 LEU A CA 1
ATOM 796 C C . LEU A 1 105 ? 23.300 5.393 48.872 1.00 50.22 105 LEU A C 1
ATOM 798 O O . LEU A 1 105 ? 24.239 6.071 48.398 1.00 50.22 105 LEU A O 1
#

Sequence (105 aa):
MRELNSGGTADEQMKQLAISACPLTCGYCCLTPAYKCANKQFPRIACAALTSDMCKDPTWKQIIAEDCPNICGFCQEGEIHKVFLRLSLAKFKVTTNSTQLRLAL

InterPro domains:
  IPR003582 ShKT domain [PF01549] (14-29)
  IPR003582 ShKT domain [PF01549] (37-75)
  IPR003582 ShKT domain [SM00254] (36-76)

Organism: Oesophagostomum dentatum (NCBI:txid61180)